Protein AF-A0A7K2YZP2-F1 (afdb_monomer_lite)

Structure (mmCIF, N/CA/C/O backbone):
data_AF-A0A7K2YZP2-F1
#
_entry.id   AF-A0A7K2YZP2-F1
#
loop_
_atom_site.group_PDB
_atom_site.id
_atom_site.type_symbol
_atom_site.label_atom_id
_atom_site.label_alt_id
_atom_site.label_comp_id
_atom_site.label_asym_id
_atom_site.label_entity_id
_atom_site.label_seq_id
_atom_site.pdbx_PDB_ins_code
_atom_site.Cartn_x
_atom_site.Cartn_y
_atom_site.Cartn_z
_atom_site.occupancy
_atom_site.B_iso_or_equiv
_atom_site.auth_seq_id
_atom_site.auth_comp_id
_atom_site.auth_asym_id
_atom_site.auth_atom_id
_atom_site.pdbx_PDB_model_num
ATOM 1 N N . MET A 1 1 ? -22.840 11.606 -3.710 1.00 54.19 1 MET A N 1
ATOM 2 C CA . MET A 1 1 ? -21.519 11.032 -3.349 1.00 54.19 1 MET A CA 1
ATOM 3 C C . MET A 1 1 ? -20.903 10.063 -4.381 1.00 54.19 1 MET A C 1
ATOM 5 O O . MET A 1 1 ? -19.706 9.835 -4.302 1.00 54.19 1 MET A O 1
ATOM 9 N N . LYS A 1 2 ? -21.622 9.556 -5.405 1.00 60.78 2 LYS A N 1
ATOM 10 C CA . LYS A 1 2 ? -21.067 8.585 -6.385 1.00 60.78 2 LYS A CA 1
ATOM 11 C C . LYS A 1 2 ? -19.985 9.125 -7.347 1.00 60.78 2 LYS A C 1
ATOM 13 O O . LYS A 1 2 ? -19.057 8.399 -7.679 1.00 60.78 2 LYS A O 1
ATOM 18 N N . ARG A 1 3 ? -20.050 10.396 -7.772 1.00 64.12 3 ARG A N 1
ATOM 19 C CA . ARG A 1 3 ? -19.119 10.956 -8.783 1.00 64.12 3 ARG A CA 1
ATOM 20 C C . ARG A 1 3 ? -17.663 11.054 -8.302 1.00 64.12 3 ARG A C 1
ATOM 22 O O . ARG A 1 3 ? -16.756 10.705 -9.042 1.00 64.12 3 ARG A O 1
ATOM 29 N N . ALA A 1 4 ? -17.430 11.457 -7.052 1.00 63.91 4 ALA A N 1
ATOM 30 C CA . ALA A 1 4 ? -16.074 11.634 -6.519 1.00 63.91 4 ALA A CA 1
ATOM 31 C C . ALA A 1 4 ? -15.314 10.307 -6.322 1.00 63.91 4 ALA A C 1
ATOM 33 O O . ALA A 1 4 ? -14.088 10.275 -6.392 1.00 63.91 4 ALA A O 1
ATOM 34 N N . GLN A 1 5 ? -16.022 9.207 -6.060 1.00 62.81 5 GLN A N 1
ATOM 35 C CA . GLN A 1 5 ? -15.413 7.880 -5.940 1.00 62.81 5 GLN A CA 1
ATOM 36 C C . GLN A 1 5 ? -15.068 7.300 -7.317 1.00 62.81 5 GLN A C 1
ATOM 38 O O . GLN A 1 5 ? -13.960 6.811 -7.507 1.00 62.81 5 GLN A O 1
ATOM 43 N N . LEU A 1 6 ? -15.968 7.451 -8.293 1.00 68.50 6 LEU A N 1
ATOM 44 C CA . LEU A 1 6 ? -15.728 7.040 -9.680 1.00 68.50 6 LEU A CA 1
ATOM 45 C C . L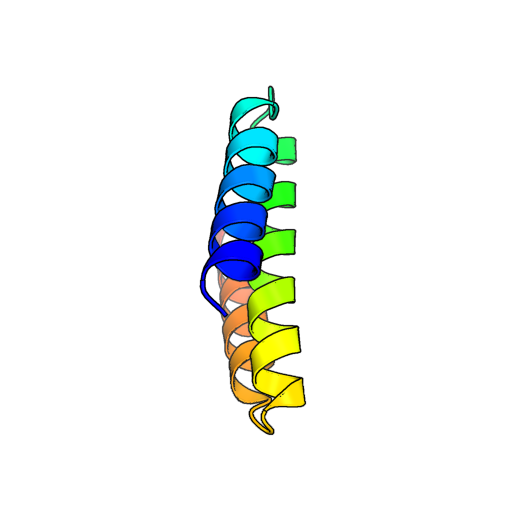EU A 1 6 ? -14.579 7.829 -10.323 1.00 68.50 6 LEU A C 1
ATOM 47 O O . LEU A 1 6 ? -13.733 7.240 -10.988 1.00 68.50 6 LEU A O 1
ATOM 51 N N . ASN A 1 7 ? -14.489 9.136 -10.058 1.00 77.56 7 ASN A N 1
ATOM 52 C CA . ASN A 1 7 ? -13.391 9.968 -10.554 1.00 77.56 7 ASN A CA 1
ATOM 53 C C . ASN A 1 7 ? -12.035 9.545 -9.968 1.00 77.56 7 ASN A C 1
ATOM 55 O O . ASN A 1 7 ? -11.035 9.556 -10.678 1.00 77.56 7 ASN A O 1
ATOM 59 N N . ARG A 1 8 ? -12.001 9.126 -8.695 1.00 77.25 8 ARG A N 1
ATOM 60 C CA . ARG A 1 8 ? -10.779 8.613 -8.056 1.00 77.25 8 ARG A CA 1
ATOM 61 C C . ARG A 1 8 ? -10.370 7.255 -8.615 1.00 77.25 8 ARG A C 1
ATOM 63 O O . ARG A 1 8 ? -9.204 7.079 -8.939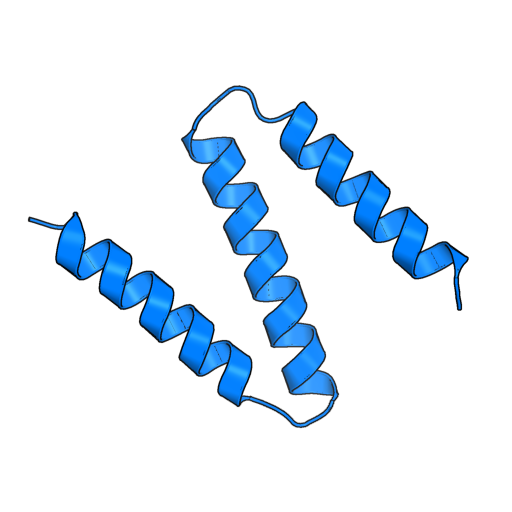 1.00 77.25 8 ARG A O 1
ATOM 70 N N . ALA A 1 9 ? -11.315 6.330 -8.783 1.00 81.38 9 ALA A N 1
ATOM 71 C CA . ALA A 1 9 ? -11.034 5.037 -9.404 1.00 81.38 9 ALA A CA 1
ATOM 72 C C . ALA A 1 9 ? -10.494 5.208 -10.835 1.00 81.38 9 ALA A C 1
ATOM 74 O O . ALA A 1 9 ? -9.482 4.611 -11.186 1.00 81.38 9 ALA A O 1
ATOM 75 N N . LYS A 1 10 ? -11.112 6.090 -11.632 1.00 86.06 10 LYS A N 1
ATOM 76 C CA . LYS A 1 10 ? -10.646 6.411 -12.986 1.00 86.06 10 LYS A CA 1
ATOM 77 C C . LYS A 1 10 ? -9.227 6.990 -12.986 1.00 86.06 10 LYS A C 1
ATOM 79 O O . LYS A 1 10 ? -8.385 6.492 -13.721 1.00 86.06 10 LYS A O 1
ATOM 84 N N . PHE A 1 11 ? -8.952 7.972 -12.127 1.00 88.44 11 PHE A N 1
ATOM 85 C CA . PHE A 1 11 ? -7.626 8.586 -12.007 1.00 88.44 11 PHE A CA 1
ATOM 86 C C . PHE A 1 11 ? -6.533 7.555 -11.697 1.00 88.44 11 PHE A C 1
ATOM 88 O O . PHE A 1 11 ? -5.491 7.538 -12.344 1.00 88.44 11 PHE A O 1
ATOM 95 N N . TRP A 1 12 ? -6.770 6.666 -10.731 1.00 89.56 12 TRP A N 1
ATOM 96 C CA . TRP A 1 12 ? -5.780 5.654 -10.363 1.00 89.56 12 TRP A CA 1
ATOM 97 C C . TRP A 1 12 ? -5.599 4.579 -11.437 1.00 89.56 12 TRP A C 1
ATOM 99 O O . TRP A 1 12 ? -4.469 4.161 -11.684 1.00 89.56 12 TRP A O 1
ATOM 109 N N . ASN A 1 13 ? -6.671 4.192 -12.133 1.00 89.94 13 ASN A N 1
ATOM 110 C CA . ASN A 1 13 ? -6.579 3.277 -13.270 1.00 89.94 13 ASN A CA 1
ATOM 111 C C . ASN A 1 13 ? -5.774 3.891 -14.423 1.00 89.94 13 ASN A C 1
ATOM 113 O O . ASN A 1 13 ? -4.951 3.207 -15.020 1.00 89.94 13 ASN A O 1
ATOM 117 N N . GLU A 1 14 ? -5.958 5.184 -14.703 1.00 92.75 14 GLU A N 1
ATOM 118 C CA . GLU A 1 14 ? -5.154 5.907 -15.696 1.00 92.75 14 GLU A CA 1
ATOM 119 C C . GLU A 1 14 ? -3.677 5.967 -15.287 1.00 92.75 14 GLU A C 1
ATOM 121 O O . GLU A 1 14 ? -2.803 5.749 -16.121 1.00 92.75 14 GLU A O 1
ATOM 126 N N . LYS A 1 15 ? -3.379 6.188 -13.999 1.00 91.75 15 LYS A N 1
ATOM 127 C CA . LYS A 1 15 ? -2.000 6.168 -13.482 1.00 91.75 15 LYS A CA 1
ATOM 128 C C . LYS A 1 15 ? -1.346 4.789 -13.592 1.00 91.75 15 LYS A C 1
ATOM 130 O O . LYS A 1 15 ? -0.179 4.720 -13.958 1.00 91.75 15 LYS A O 1
ATOM 135 N N . LEU A 1 16 ? -2.079 3.709 -13.315 1.00 91.75 16 LEU A N 1
ATOM 136 C CA . LEU A 1 16 ? -1.580 2.340 -13.495 1.00 91.75 16 LEU A CA 1
ATOM 137 C C . LEU A 1 16 ? -1.380 1.986 -14.972 1.00 91.75 16 LEU A C 1
ATOM 139 O O . LEU A 1 16 ? -0.387 1.347 -15.304 1.00 91.75 16 LEU A O 1
ATOM 143 N N . ALA A 1 17 ? -2.292 2.408 -15.851 1.00 92.75 17 ALA A N 1
ATOM 144 C CA . ALA A 1 17 ? -2.184 2.176 -17.291 1.00 92.75 17 ALA A CA 1
ATOM 145 C C . ALA A 1 17 ? -1.033 2.970 -17.931 1.00 92.75 17 ALA A C 1
ATOM 147 O O . ALA A 1 17 ? -0.431 2.508 -18.895 1.00 92.75 17 ALA A O 1
ATOM 148 N N . ALA A 1 18 ? -0.725 4.153 -17.393 1.00 93.12 18 ALA A N 1
ATOM 149 C CA . ALA A 1 18 ? 0.378 4.991 -17.850 1.00 93.12 18 ALA A CA 1
ATOM 150 C C . ALA A 1 18 ? 1.754 4.553 -17.318 1.00 93.12 18 ALA A C 1
ATOM 152 O O . ALA A 1 18 ? 2.761 5.009 -17.848 1.00 93.12 18 ALA A O 1
ATOM 153 N N . ALA A 1 19 ? 1.813 3.704 -16.287 1.00 95.50 19 ALA A N 1
ATOM 154 C CA . ALA A 1 19 ? 3.070 3.220 -15.727 1.00 95.50 19 ALA A CA 1
ATOM 155 C C . ALA A 1 19 ? 3.743 2.225 -16.688 1.00 95.50 19 ALA A C 1
ATOM 157 O O . ALA A 1 19 ? 3.212 1.149 -16.972 1.00 95.50 19 ALA A O 1
ATOM 158 N N . GLN A 1 20 ? 4.926 2.584 -17.174 1.00 94.81 20 GLN A N 1
ATOM 159 C CA . GLN A 1 20 ? 5.713 1.832 -18.149 1.00 94.81 20 GLN A CA 1
ATOM 160 C C . GLN A 1 20 ? 6.761 0.931 -17.488 1.00 94.81 20 GLN A C 1
ATOM 162 O O . GLN A 1 20 ? 7.255 0.002 -18.127 1.00 94.81 20 GLN A O 1
ATOM 167 N N . SER A 1 21 ? 7.071 1.150 -16.206 1.00 97.25 21 SER A N 1
ATOM 168 C CA . SER A 1 21 ? 8.032 0.335 -15.461 1.00 97.25 21 SER A CA 1
ATOM 169 C C . SER A 1 21 ? 7.426 -0.358 -14.226 1.00 97.25 21 SER A C 1
ATOM 171 O O . SER A 1 21 ? 6.408 0.076 -13.673 1.00 97.25 21 SER A O 1
ATOM 173 N N . PRO A 1 22 ? 8.033 -1.465 -13.749 1.00 96.25 22 PRO A N 1
ATOM 174 C CA . PRO A 1 22 ? 7.678 -2.059 -12.461 1.00 96.25 22 PRO A CA 1
ATOM 175 C C . PRO A 1 22 ? 7.780 -1.071 -11.291 1.00 96.25 22 PRO A C 1
ATOM 177 O O . PRO A 1 22 ? 6.922 -1.103 -10.411 1.00 96.25 22 PRO A O 1
ATOM 180 N N . GLU A 1 23 ? 8.778 -0.185 -11.309 1.00 95.88 23 GLU A N 1
ATOM 181 C CA . GLU A 1 23 ? 8.978 0.854 -10.294 1.00 95.88 23 GLU A CA 1
ATOM 182 C C . GLU A 1 23 ? 7.808 1.842 -10.271 1.00 95.88 23 GLU A C 1
ATOM 184 O O . GLU A 1 23 ? 7.194 2.044 -9.226 1.00 95.88 23 GLU A O 1
ATOM 189 N N . GLU A 1 24 ? 7.416 2.374 -11.430 1.00 95.00 24 GLU A N 1
ATOM 190 C CA . GLU A 1 24 ? 6.291 3.308 -11.538 1.00 95.00 24 GLU A CA 1
ATOM 191 C C . GLU A 1 24 ? 4.985 2.671 -11.049 1.00 95.00 24 GLU A C 1
ATOM 193 O O . GLU A 1 24 ? 4.210 3.300 -10.324 1.00 95.00 24 GLU A O 1
ATOM 198 N N . ARG A 1 25 ? 4.751 1.391 -11.374 1.00 95.88 25 ARG A N 1
ATOM 199 C CA . ARG A 1 25 ? 3.592 0.647 -10.855 1.00 95.88 25 ARG A CA 1
ATOM 200 C C . ARG A 1 25 ? 3.641 0.513 -9.334 1.00 95.88 25 ARG A C 1
ATOM 202 O O . ARG A 1 25 ? 2.616 0.718 -8.684 1.00 95.88 25 ARG A O 1
ATOM 209 N N . ALA A 1 26 ? 4.805 0.198 -8.764 1.00 95.56 26 ALA A N 1
ATOM 210 C CA . ALA A 1 26 ? 4.980 0.113 -7.315 1.00 95.56 26 ALA A CA 1
ATOM 211 C C . ALA A 1 26 ? 4.709 1.466 -6.636 1.00 95.56 26 ALA A C 1
ATOM 213 O O . ALA A 1 26 ? 3.990 1.520 -5.637 1.00 95.56 26 ALA A O 1
ATOM 214 N N . THR A 1 27 ? 5.186 2.572 -7.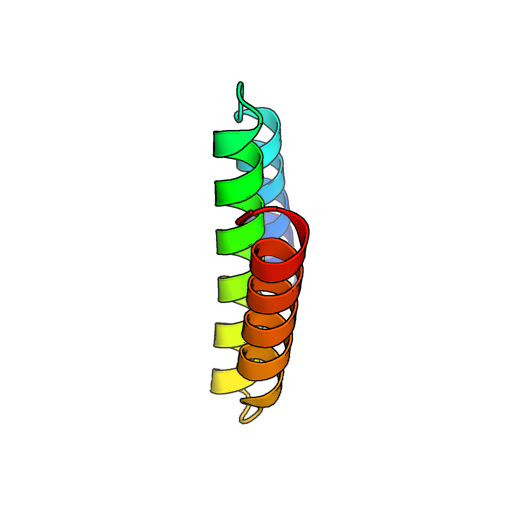217 1.00 95.31 27 THR A N 1
ATOM 215 C CA . THR A 1 27 ? 4.898 3.931 -6.736 1.00 95.31 27 THR A CA 1
ATOM 216 C C . THR A 1 27 ? 3.400 4.234 -6.737 1.00 95.31 27 THR A C 1
ATOM 218 O O . THR A 1 27 ? 2.881 4.789 -5.764 1.00 95.31 27 THR A O 1
ATOM 221 N N . VAL A 1 28 ? 2.673 3.864 -7.797 1.00 95.81 28 VAL A N 1
ATOM 222 C CA . VAL A 1 28 ? 1.217 4.078 -7.866 1.00 95.81 28 VAL A CA 1
ATOM 223 C C . VAL A 1 28 ? 0.490 3.291 -6.773 1.00 95.81 28 VAL A C 1
ATOM 225 O O . VAL A 1 28 ? -0.362 3.858 -6.085 1.00 95.81 28 VAL A O 1
ATOM 228 N N . TRP A 1 29 ? 0.857 2.026 -6.554 1.00 95.00 29 TRP A N 1
ATOM 229 C CA . TRP A 1 29 ? 0.266 1.203 -5.495 1.00 95.00 29 TRP A CA 1
AT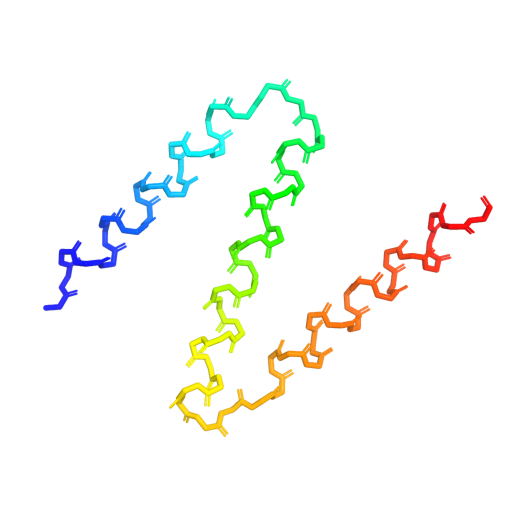OM 230 C C . TRP A 1 29 ? 0.568 1.722 -4.085 1.00 95.00 29 TRP A C 1
ATOM 232 O O . TRP A 1 29 ? -0.343 1.790 -3.259 1.00 95.00 29 TRP A O 1
ATOM 242 N N . LEU A 1 30 ? 1.796 2.173 -3.819 1.00 95.50 30 LEU A N 1
ATOM 243 C CA . LEU A 1 30 ? 2.153 2.805 -2.543 1.00 95.50 30 LEU A CA 1
ATOM 244 C C . LEU A 1 30 ? 1.332 4.076 -2.288 1.00 95.50 30 LEU A C 1
ATOM 246 O O . LEU A 1 30 ? 0.825 4.284 -1.186 1.00 95.50 30 LEU A O 1
ATOM 250 N N . ASN A 1 31 ? 1.142 4.916 -3.307 1.00 95.31 31 ASN A N 1
ATOM 251 C CA . ASN A 1 31 ? 0.335 6.132 -3.182 1.00 95.31 31 ASN A CA 1
ATOM 252 C C . ASN A 1 31 ? -1.154 5.836 -2.935 1.00 95.31 31 ASN A C 1
ATOM 254 O O . ASN A 1 31 ? -1.805 6.533 -2.147 1.00 95.31 31 ASN A O 1
ATOM 258 N N . LEU A 1 32 ? -1.691 4.792 -3.572 1.00 94.25 32 LEU A N 1
ATOM 259 C CA . LEU A 1 32 ? -3.034 4.279 -3.298 1.00 94.25 32 LEU A CA 1
ATOM 260 C C . LEU A 1 32 ? -3.168 3.825 -1.841 1.00 94.25 32 LEU A C 1
ATOM 262 O O . LEU A 1 32 ? -4.081 4.280 -1.153 1.00 94.25 32 LEU A O 1
ATOM 266 N N . ALA A 1 33 ? -2.238 3.001 -1.352 1.00 95.50 33 ALA A N 1
ATOM 267 C CA . ALA A 1 33 ? -2.254 2.499 0.020 1.00 95.50 33 ALA A CA 1
ATOM 268 C C . ALA A 1 33 ? -2.189 3.639 1.053 1.00 95.50 33 ALA A C 1
ATOM 270 O O . ALA A 1 33 ? -3.012 3.701 1.966 1.00 95.50 33 ALA A O 1
ATOM 271 N N . ARG A 1 34 ? -1.302 4.622 0.845 1.00 95.81 34 ARG A N 1
ATOM 272 C CA . ARG A 1 34 ? -1.225 5.835 1.683 1.00 95.81 34 ARG A CA 1
ATOM 273 C C . ARG A 1 34 ? -2.523 6.641 1.673 1.00 95.81 34 ARG A C 1
ATOM 275 O O . ARG A 1 34 ? -2.916 7.188 2.697 1.00 95.81 34 ARG A O 1
ATOM 282 N N . SER A 1 35 ? -3.205 6.719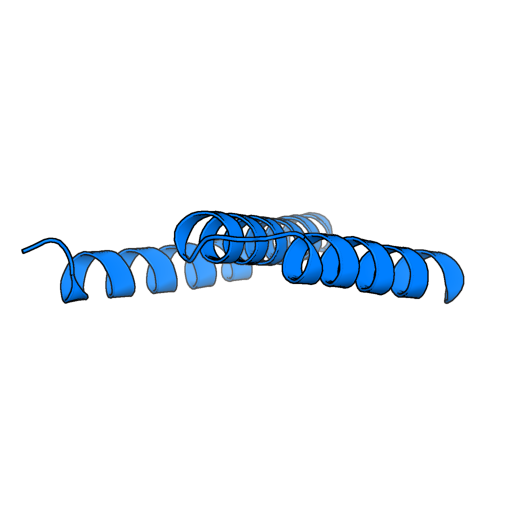 0.528 1.00 94.94 35 SER A N 1
ATOM 283 C CA . SER A 1 35 ? -4.490 7.424 0.423 1.00 94.94 35 SER A CA 1
ATOM 284 C C . SER A 1 35 ? -5.598 6.736 1.227 1.00 94.94 35 SER A C 1
ATOM 286 O O . SER A 1 35 ? -6.467 7.425 1.769 1.00 94.94 35 SER A O 1
ATOM 288 N N . VAL A 1 36 ? -5.570 5.400 1.305 1.00 94.31 36 VAL A N 1
ATOM 289 C CA . VAL A 1 36 ? -6.484 4.602 2.138 1.00 94.31 36 VAL A CA 1
ATOM 290 C C . VAL A 1 36 ? -6.182 4.828 3.618 1.00 94.31 36 VAL A C 1
ATOM 292 O O . VAL A 1 36 ? -7.094 5.191 4.357 1.00 94.31 36 VAL A O 1
ATOM 295 N N . ALA A 1 37 ? -4.916 4.724 4.029 1.00 96.19 37 ALA A N 1
ATOM 296 C CA . ALA A 1 37 ? -4.510 4.947 5.417 1.00 96.19 37 ALA A CA 1
ATOM 297 C C . ALA A 1 37 ? -4.854 6.367 5.901 1.00 96.19 37 ALA A C 1
ATOM 299 O O . ALA A 1 37 ? -5.539 6.536 6.905 1.00 96.19 37 ALA A O 1
ATOM 300 N N . ALA A 1 38 ? -4.540 7.393 5.103 1.00 96.06 38 ALA A N 1
ATOM 301 C CA . ALA A 1 38 ? -4.910 8.776 5.408 1.00 96.06 38 ALA A CA 1
ATOM 302 C C . ALA A 1 38 ? -6.433 8.998 5.465 1.00 96.06 38 ALA A C 1
ATOM 304 O O . ALA A 1 38 ? -6.903 9.972 6.053 1.00 96.06 38 ALA A O 1
ATOM 305 N N . ARG A 1 39 ? -7.236 8.164 4.787 1.00 95.06 39 ARG A N 1
ATOM 306 C CA . ARG A 1 39 ? -8.696 8.229 4.904 1.00 95.06 39 ARG A CA 1
ATOM 307 C C . ARG A 1 39 ? -9.171 7.623 6.216 1.00 95.06 39 ARG A C 1
ATOM 309 O O . ARG A 1 39 ? -9.964 8.288 6.870 1.00 95.06 39 ARG A O 1
ATOM 316 N N . ALA A 1 40 ? -8.682 6.439 6.569 1.00 95.44 40 ALA A N 1
ATOM 317 C CA . ALA A 1 40 ? -9.007 5.784 7.829 1.00 95.44 40 ALA A CA 1
ATOM 318 C C . ALA A 1 40 ? -8.618 6.658 9.030 1.00 95.44 40 ALA A C 1
ATOM 320 O O . ALA A 1 40 ? -9.437 6.881 9.913 1.00 95.44 40 ALA A O 1
ATOM 321 N N . GLU A 1 41 ? -7.441 7.285 8.985 1.00 97.25 41 GLU A N 1
ATOM 322 C CA . GLU A 1 41 ? -6.965 8.186 10.040 1.00 97.25 41 GLU A CA 1
ATOM 323 C C . GLU A 1 41 ? -7.905 9.381 10.257 1.00 97.25 41 GLU A C 1
ATOM 325 O O . GLU A 1 41 ? -8.247 9.711 11.390 1.00 97.25 41 GLU A O 1
ATOM 330 N N . ARG A 1 42 ? -8.396 10.004 9.175 1.00 96.31 42 ARG A N 1
ATOM 331 C CA . ARG A 1 42 ? -9.405 11.078 9.275 1.00 96.31 42 ARG A CA 1
ATOM 332 C C . ARG A 1 42 ? -10.731 10.599 9.857 1.00 96.31 42 ARG A C 1
ATOM 334 O O . ARG A 1 42 ? -11.461 11.410 10.418 1.00 96.31 42 ARG A O 1
ATOM 341 N N . ASP A 1 43 ? -11.037 9.318 9.686 1.00 96.00 43 ASP A N 1
ATOM 342 C CA . ASP A 1 43 ? -12.218 8.667 10.245 1.00 96.00 43 ASP A CA 1
ATOM 343 C C . ASP A 1 43 ? -11.939 8.130 11.681 1.00 96.00 43 ASP A C 1
ATOM 345 O O . ASP A 1 43 ? -12.828 7.547 12.298 1.00 96.00 43 ASP A O 1
ATOM 349 N N . GLY A 1 44 ? -10.745 8.387 12.245 1.00 97.00 44 GLY A N 1
ATOM 350 C CA . GLY A 1 44 ? -10.345 8.051 13.619 1.00 97.00 44 GLY A CA 1
ATOM 351 C C . GLY A 1 44 ? -9.601 6.722 13.781 1.00 97.00 44 GLY A C 1
ATOM 352 O O . GLY A 1 44 ? -9.319 6.325 14.909 1.00 97.00 44 GLY A O 1
ATOM 353 N N . ASP A 1 45 ? -9.280 6.037 12.683 1.00 95.88 45 ASP A N 1
ATOM 354 C CA . ASP A 1 45 ? -8.620 4.732 12.683 1.00 95.88 45 ASP A CA 1
ATOM 355 C C . ASP A 1 45 ? -7.184 4.824 12.147 1.00 95.88 45 ASP A C 1
ATOM 357 O O . ASP A 1 45 ? -6.943 4.917 10.941 1.00 95.88 45 ASP A O 1
ATOM 361 N N . THR A 1 46 ? -6.211 4.784 13.057 1.00 95.31 46 THR A N 1
ATOM 362 C CA . THR A 1 46 ? -4.780 4.797 12.722 1.00 95.31 46 THR A CA 1
ATOM 363 C C . THR A 1 46 ? -4.215 3.412 12.410 1.00 95.31 46 THR A C 1
ATOM 365 O O . THR A 1 46 ? -3.117 3.335 11.866 1.00 95.31 46 THR A O 1
ATOM 368 N N . SER A 1 47 ? -4.944 2.323 12.685 1.00 97.19 47 SER A N 1
ATOM 369 C CA . SER A 1 47 ? -4.431 0.948 12.529 1.00 97.19 47 SER A CA 1
ATOM 370 C C . SER A 1 47 ? -4.072 0.597 11.081 1.00 97.19 47 SER A C 1
ATOM 372 O O . SER A 1 47 ? -3.223 -0.251 10.812 1.00 97.19 47 SER A O 1
ATOM 374 N N . VAL A 1 48 ? -4.667 1.301 10.117 1.00 97.50 48 VAL A N 1
ATOM 375 C CA . VAL A 1 48 ? -4.369 1.128 8.691 1.00 97.50 48 VAL A CA 1
ATOM 376 C C . VAL A 1 48 ? -2.962 1.626 8.334 1.00 97.50 48 VAL A C 1
ATOM 378 O O . VAL A 1 48 ? -2.346 1.098 7.406 1.00 97.50 48 VAL A O 1
ATOM 381 N N . TRP A 1 49 ? -2.421 2.609 9.065 1.00 97.75 49 TRP A N 1
ATOM 382 C CA . TRP A 1 49 ? -1.014 2.999 8.921 1.00 97.75 49 TRP A CA 1
ATOM 383 C C . TRP A 1 49 ? -0.078 1.902 9.426 1.00 97.75 49 TRP A C 1
ATOM 385 O O . TRP A 1 49 ? 0.904 1.602 8.745 1.00 97.75 49 TRP A O 1
ATOM 395 N N . ASP A 1 50 ? -0.416 1.265 10.548 1.00 97.50 50 ASP A N 1
ATOM 396 C CA . ASP A 1 50 ? 0.363 0.154 11.103 1.00 97.50 50 ASP A CA 1
ATOM 397 C C . ASP A 1 50 ? 0.383 -1.042 10.138 1.00 97.50 50 ASP A C 1
ATOM 399 O O . ASP A 1 50 ? 1.451 -1.564 9.826 1.00 97.50 50 ASP A O 1
ATOM 403 N N . ALA A 1 51 ? -0.766 -1.400 9.555 1.00 97.44 51 ALA A N 1
ATOM 404 C CA . ALA A 1 51 ? -0.855 -2.468 8.553 1.00 97.44 51 ALA A CA 1
ATOM 405 C C . ALA A 1 51 ? -0.022 -2.174 7.285 1.00 97.44 51 ALA A C 1
ATOM 407 O O . ALA A 1 51 ? 0.603 -3.068 6.701 1.00 97.44 51 ALA A O 1
ATOM 408 N N . LEU A 1 52 ? 0.016 -0.910 6.843 1.00 97.25 52 LEU A N 1
ATOM 409 C CA . LEU A 1 52 ? 0.870 -0.495 5.727 1.00 97.25 52 LEU A CA 1
ATOM 410 C C . LEU A 1 52 ? 2.360 -0.593 6.092 1.00 97.25 52 LEU A C 1
ATOM 412 O O . LEU A 1 52 ? 3.164 -1.030 5.264 1.00 97.25 52 LEU A O 1
ATOM 416 N N . ALA A 1 53 ? 2.731 -0.200 7.312 1.00 97.19 53 ALA A N 1
ATOM 417 C CA . ALA A 1 53 ? 4.102 -0.295 7.801 1.00 97.19 53 ALA A CA 1
ATOM 418 C C . ALA A 1 53 ? 4.568 -1.756 7.906 1.00 97.19 53 ALA A C 1
ATOM 420 O O . ALA A 1 53 ? 5.661 -2.071 7.437 1.00 97.19 53 ALA A O 1
ATOM 421 N N . GLU A 1 54 ? 3.723 -2.649 8.426 1.00 97.56 54 GLU A N 1
ATOM 422 C CA . GLU A 1 54 ? 3.982 -4.092 8.488 1.00 97.56 54 GLU A CA 1
ATOM 423 C C . GLU A 1 54 ? 4.230 -4.665 7.087 1.00 97.56 54 GLU A C 1
ATOM 425 O O . GLU A 1 54 ? 5.260 -5.289 6.843 1.00 97.56 54 GLU A O 1
ATOM 430 N N . THR A 1 55 ? 3.370 -4.341 6.117 1.00 96.69 55 THR A N 1
ATOM 431 C CA . THR A 1 55 ? 3.543 -4.781 4.721 1.00 96.69 55 THR A CA 1
ATOM 432 C C . THR A 1 55 ? 4.884 -4.314 4.131 1.00 96.69 55 THR A C 1
ATOM 434 O O . THR A 1 55 ? 5.574 -5.068 3.437 1.00 96.69 55 THR A O 1
ATOM 437 N N . ALA A 1 56 ? 5.281 -3.063 4.393 1.00 95.25 56 ALA A N 1
ATOM 438 C CA . ALA A 1 56 ? 6.554 -2.521 3.917 1.00 95.25 56 ALA A CA 1
ATOM 439 C C . ALA A 1 56 ? 7.757 -3.193 4.599 1.00 95.25 56 ALA A C 1
ATOM 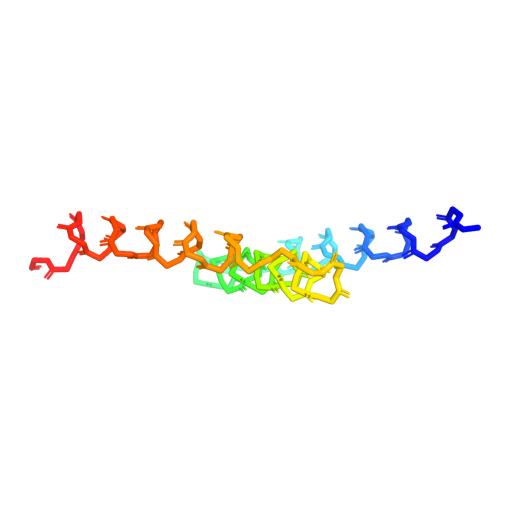441 O O . ALA A 1 56 ? 8.756 -3.496 3.940 1.00 95.25 56 ALA A O 1
ATOM 442 N N . GLN A 1 57 ? 7.650 -3.462 5.901 1.00 96.31 57 GLN A N 1
ATOM 443 C CA . GLN A 1 57 ? 8.655 -4.186 6.670 1.00 96.31 57 GLN A CA 1
ATOM 444 C C . GLN A 1 57 ? 8.816 -5.623 6.162 1.00 96.31 57 GLN A C 1
ATOM 446 O O . GLN A 1 57 ? 9.942 -6.073 5.957 1.00 96.31 57 GLN A O 1
ATOM 451 N N . GLU A 1 58 ? 7.721 -6.338 5.900 1.00 96.88 58 GLU A N 1
ATOM 452 C CA . GLU A 1 58 ? 7.754 -7.688 5.333 1.00 96.88 58 GLU A CA 1
ATOM 453 C C . GLU A 1 58 ? 8.438 -7.720 3.966 1.00 96.88 58 GLU A C 1
ATOM 455 O O . GLU A 1 58 ? 9.272 -8.592 3.702 1.00 96.88 58 GLU A O 1
ATOM 460 N N . PHE A 1 59 ? 8.118 -6.756 3.097 1.00 95.81 59 PHE A N 1
ATOM 461 C CA . PHE A 1 59 ? 8.770 -6.625 1.799 1.00 95.81 59 PHE A CA 1
ATOM 462 C C . PHE A 1 59 ? 10.278 -6.400 1.958 1.00 95.81 59 PHE A C 1
ATOM 464 O O . PHE A 1 59 ? 11.078 -7.086 1.316 1.00 95.81 59 PHE A O 1
ATOM 471 N N . HIS A 1 60 ? 10.670 -5.483 2.848 1.00 95.69 60 HIS A N 1
ATOM 472 C CA . HIS A 1 60 ? 12.073 -5.214 3.143 1.00 95.69 60 HIS A CA 1
ATOM 473 C C . HIS A 1 60 ? 12.789 -6.458 3.681 1.00 95.69 60 HIS A C 1
ATOM 475 O O . HIS A 1 60 ? 13.824 -6.837 3.149 1.00 95.69 60 HIS A O 1
ATOM 481 N N . ASN A 1 61 ? 12.215 -7.161 4.656 1.00 96.75 61 ASN A N 1
ATOM 482 C CA . ASN A 1 61 ? 12.809 -8.374 5.222 1.00 96.75 61 ASN A CA 1
ATOM 483 C C . ASN A 1 61 ? 12.973 -9.493 4.178 1.00 96.75 61 ASN A C 1
ATOM 485 O O . ASN A 1 61 ? 13.912 -10.289 4.251 1.00 96.75 61 ASN A O 1
ATOM 489 N N . ARG A 1 62 ? 12.064 -9.570 3.198 1.00 97.06 62 ARG A N 1
ATOM 490 C CA . ARG A 1 62 ? 12.106 -10.572 2.125 1.00 97.06 62 ARG A CA 1
ATOM 491 C C . ARG A 1 62 ? 13.179 -10.281 1.074 1.00 97.06 62 ARG A C 1
ATOM 493 O O . ARG A 1 62 ? 13.758 -11.229 0.548 1.00 97.06 62 ARG A O 1
ATOM 500 N N . HIS A 1 63 ? 13.422 -9.009 0.756 1.00 95.56 63 HIS A N 1
ATOM 501 C CA . HIS A 1 63 ? 14.219 -8.606 -0.412 1.00 95.56 63 HIS A CA 1
ATOM 502 C C . HIS A 1 63 ? 15.468 -7.772 -0.099 1.00 95.56 63 HIS A C 1
ATOM 504 O O . HIS A 1 63 ? 16.320 -7.633 -0.966 1.00 95.56 63 HIS A O 1
ATOM 510 N N . GLY A 1 64 ? 15.597 -7.224 1.107 1.00 82.62 64 GLY A N 1
ATOM 511 C CA . GLY A 1 64 ? 16.686 -6.339 1.533 1.00 82.62 64 GLY A CA 1
ATOM 512 C C . GLY A 1 64 ? 17.954 -7.058 1.995 1.00 82.62 64 GLY A C 1
ATOM 513 O O . GLY A 1 64 ? 18.657 -6.525 2.849 1.00 82.62 64 GLY A O 1
ATOM 514 N N . LYS A 1 65 ? 18.207 -8.271 1.489 1.00 63.06 65 LYS A N 1
ATOM 515 C CA . LYS A 1 65 ? 19.426 -9.038 1.778 1.00 63.06 65 LYS A CA 1
ATOM 516 C C . LYS A 1 65 ? 20.574 -8.628 0.869 1.00 63.06 65 LYS A C 1
ATOM 518 O O . LYS A 1 65 ? 20.305 -8.410 -0.332 1.00 63.06 65 LYS A O 1
#

Secondary structure (DSSP, 8-state):
-HHHHHHHHHHHHHHHHH--SHHHHHHHHHHHHHHHHHHHHHTT--HHHHHHHHHHHHHHHHH--

Foldseek 3Di:
DPPVVVVVVVVLVVQCVPDPDPVSNVVSVLVVLVVVCVVCVVVVDNVSVVVSVVVVVVVCVVPVD

Sequence (65 aa):
MKRAQLNRAKFWNEKLAAAQSPEERATVWLNLARSVAARAERDGDTSVWDALAETAQEFHNRHGK

pLDDT: mean 90.71, std 10.8, range [54.19, 97.75]

Radius of gyration: 14.03 Å; chains: 1; bounding box: 41×22×32 Å